Protein AF-A0A7S2GCN0-F1 (afdb_monomer_lite)

Foldseek 3Di:
DFPLVVLLVQCVVCVLPLVSLLVSLVVLLVVLLCPDDPPPGPDDDDVLSVLVSLLSSCVSCLLPLSSVLSSLSSLLSNLVDLVCLVVCLPDCNLVSLVSSCLSCVVDVSSVVSNVNSCVSSPDDPPPPPRPDDDDDDDDDDDDDDDDDDDDDDD

Secondary structure (DSSP, 8-state):
--HHHHHHHHHHH-TT-HHHHHHHHHHHHHHHT--S--TT-SS---HHHHHHHHHHHHHHTTTSHHHHHHHHHHHHHHTTSGGGHHHHHHSSHHHHHHHHHHHTTT-HHHHHHHHHHHHHH----TTTTSS-----------------------

Radius of gyration: 24.26 Å; chains: 1; bounding box: 49×82×53 Å

InterPro domains:
  IPR011989 Armadillo-like helical [G3DSA:1.25.10.10] (1-125)

Sequence (154 aa):
GGVIQVIVQAMDAHPTNKKVQYRALFALINLVNMGVRHKTTTAHVPAERIIERVLESTANFIKCRDVADRGCMVLYNLSLDSRNHDYLRLSKVPLLMGQAVALHSNNRVLESIWNSTTTRLGRTDVLAGAAGHSSGDGLGNVNGGMGLDTSGLI

Structure (mmCIF, N/CA/C/O backbone):
data_AF-A0A7S2GCN0-F1
#
_entry.id   AF-A0A7S2GCN0-F1
#
loop_
_atom_site.group_PDB
_atom_site.id
_atom_site.type_symbol
_atom_site.label_atom_id
_atom_site.label_alt_id
_atom_site.label_comp_id
_atom_site.label_asym_id
_atom_site.label_entity_id
_atom_site.label_seq_id
_atom_site.pdbx_PDB_ins_code
_atom_site.Cartn_x
_atom_site.Cartn_y
_atom_site.Cartn_z
_atom_site.occupancy
_atom_site.B_iso_or_equiv
_atom_site.auth_seq_id
_atom_site.auth_comp_id
_atom_site.auth_asym_id
_atom_site.auth_atom_id
_atom_site.pdbx_PDB_model_num
ATOM 1 N N . GLY A 1 1 ? -3.919 -20.547 -10.732 1.00 57.19 1 GLY A N 1
ATOM 2 C CA . GLY A 1 1 ? -3.643 -19.183 -10.246 1.00 57.19 1 GLY A CA 1
ATOM 3 C C . GLY A 1 1 ? -2.392 -19.196 -9.398 1.00 57.19 1 GLY A C 1
ATOM 4 O O . GLY A 1 1 ? -2.158 -20.182 -8.712 1.00 57.19 1 GLY A O 1
ATOM 5 N N . GLY A 1 2 ? -1.566 -18.153 -9.479 1.00 78.88 2 GLY A N 1
ATOM 6 C CA . GLY A 1 2 ? -0.366 -18.018 -8.645 1.00 78.88 2 GLY A CA 1
ATOM 7 C C . GLY A 1 2 ? -0.703 -17.631 -7.200 1.00 78.88 2 GLY A C 1
ATOM 8 O O . GLY A 1 2 ? -1.795 -17.138 -6.927 1.00 78.88 2 GLY A O 1
ATOM 9 N N . VAL A 1 3 ? 0.246 -17.806 -6.274 1.00 86.25 3 VAL A N 1
ATOM 10 C CA . VAL A 1 3 ? 0.057 -17.512 -4.835 1.00 86.25 3 VAL A CA 1
ATOM 11 C C . VAL A 1 3 ? -0.428 -16.075 -4.590 1.00 86.25 3 VAL A C 1
ATOM 13 O O . VAL A 1 3 ? -1.335 -15.863 -3.791 1.00 86.25 3 VAL A O 1
ATOM 16 N N . ILE A 1 4 ? 0.099 -15.090 -5.329 1.00 89.12 4 ILE A N 1
ATOM 17 C CA . ILE A 1 4 ? -0.335 -13.684 -5.229 1.00 89.12 4 ILE A CA 1
ATOM 18 C C . ILE A 1 4 ? -1.817 -13.525 -5.600 1.00 89.12 4 ILE A C 1
ATOM 20 O O . ILE A 1 4 ? -2.535 -12.783 -4.937 1.00 89.12 4 ILE A O 1
ATOM 24 N N . GLN A 1 5 ? -2.297 -14.250 -6.615 1.00 90.12 5 GLN A N 1
ATOM 25 C CA . GLN A 1 5 ? -3.702 -14.201 -7.024 1.00 90.12 5 GLN A CA 1
ATOM 26 C C . GLN A 1 5 ? -4.623 -14.718 -5.918 1.00 90.12 5 GLN A C 1
ATOM 28 O O . GLN A 1 5 ? -5.633 -14.082 -5.632 1.00 90.12 5 GLN A O 1
ATOM 33 N N . VAL A 1 6 ? -4.249 -15.820 -5.260 1.00 92.94 6 VAL A N 1
ATOM 34 C CA . VAL A 1 6 ? -5.008 -16.376 -4.128 1.00 92.94 6 VAL A CA 1
ATOM 35 C C . VAL A 1 6 ? -5.055 -15.385 -2.963 1.00 92.94 6 VAL A C 1
ATOM 37 O O . VAL A 1 6 ? -6.103 -15.199 -2.351 1.00 92.94 6 VAL A O 1
ATOM 40 N N . ILE A 1 7 ? -3.941 -14.705 -2.678 1.00 94.94 7 ILE A N 1
ATOM 41 C CA . ILE A 1 7 ? -3.882 -13.695 -1.615 1.00 94.94 7 ILE A CA 1
ATOM 42 C C . ILE A 1 7 ? -4.792 -12.505 -1.936 1.00 94.94 7 ILE A C 1
ATOM 44 O O . ILE A 1 7 ? -5.589 -12.106 -1.089 1.00 94.94 7 ILE A O 1
ATOM 48 N N . VAL A 1 8 ? -4.713 -11.967 -3.156 1.00 94.81 8 VAL A N 1
ATOM 49 C CA . VAL A 1 8 ? -5.559 -10.849 -3.605 1.00 94.81 8 VAL A CA 1
ATOM 50 C C . VAL A 1 8 ? -7.042 -11.225 -3.558 1.00 94.81 8 VAL A C 1
ATOM 52 O O . VAL A 1 8 ? -7.840 -10.464 -3.019 1.00 94.81 8 VAL A O 1
ATOM 55 N N . GLN A 1 9 ? -7.405 -12.427 -4.013 1.00 95.62 9 GLN A N 1
ATOM 56 C CA . GLN A 1 9 ? -8.779 -12.933 -3.927 1.00 95.62 9 GLN A CA 1
ATOM 57 C C . GLN A 1 9 ? -9.264 -13.074 -2.479 1.00 95.62 9 GLN A C 1
ATOM 59 O O . GLN A 1 9 ? -10.410 -12.747 -2.185 1.00 95.62 9 GLN A O 1
ATOM 64 N N . ALA A 1 10 ? -8.408 -13.519 -1.556 1.00 97.81 10 ALA A N 1
ATOM 65 C CA . ALA A 1 10 ? -8.760 -13.586 -0.139 1.00 97.81 10 ALA A CA 1
ATOM 66 C C . ALA A 1 10 ? -8.985 -12.190 0.466 1.00 97.81 10 ALA A C 1
ATOM 68 O O . ALA A 1 10 ? -9.883 -12.021 1.292 1.00 97.81 10 ALA A O 1
ATOM 69 N N . MET A 1 11 ? -8.201 -11.187 0.049 1.00 98.25 11 MET A N 1
ATOM 70 C CA . MET A 1 11 ? -8.422 -9.796 0.456 1.00 98.25 11 MET A CA 1
ATOM 71 C C . MET A 1 11 ? -9.767 -9.268 -0.059 1.00 98.25 11 MET A C 1
ATOM 73 O O . MET A 1 11 ? -10.473 -8.616 0.707 1.00 98.25 11 MET A O 1
ATOM 77 N N . ASP A 1 12 ? -10.136 -9.588 -1.303 1.00 97.88 12 ASP A N 1
ATOM 78 C CA . ASP A 1 12 ? -11.417 -9.192 -1.911 1.00 97.88 12 ASP A CA 1
ATOM 79 C C . ASP A 1 12 ? -12.624 -9.880 -1.274 1.00 97.88 12 ASP A C 1
ATOM 81 O O . ASP A 1 12 ? -13.655 -9.251 -1.060 1.00 97.88 12 ASP A O 1
ATOM 85 N N . ALA A 1 13 ? -12.504 -11.167 -0.950 1.00 98.44 13 ALA A N 1
ATOM 86 C CA . ALA A 1 13 ? -13.578 -11.923 -0.315 1.00 98.44 13 ALA A CA 1
ATOM 87 C C . ALA A 1 13 ? -13.833 -11.474 1.135 1.00 98.44 13 ALA A C 1
ATOM 89 O O . ALA A 1 13 ? -14.911 -11.707 1.686 1.00 98.44 13 ALA A O 1
ATOM 90 N N . HIS A 1 14 ? -12.842 -10.845 1.776 1.00 98.12 14 HIS A N 1
ATOM 91 C CA . HIS A 1 14 ? -12.887 -10.512 3.198 1.00 98.12 14 HIS A CA 1
ATOM 92 C C . HIS A 1 14 ? -12.340 -9.104 3.517 1.00 98.12 14 HIS A C 1
ATOM 94 O O . HIS A 1 14 ? -11.453 -8.972 4.373 1.00 98.12 14 HIS A O 1
ATOM 100 N N . PRO A 1 15 ? -12.873 -8.029 2.904 1.00 97.62 15 PRO A N 1
ATOM 101 C CA . PRO A 1 15 ? -12.301 -6.677 2.977 1.00 97.62 15 PRO A CA 1
ATOM 102 C C . PRO A 1 15 ? -12.321 -6.084 4.393 1.00 97.62 15 PRO A C 1
ATOM 104 O O . PRO A 1 15 ? -11.449 -5.298 4.761 1.00 97.62 15 PRO A O 1
ATOM 107 N N . THR A 1 16 ? -13.280 -6.503 5.221 1.00 97.38 16 THR A N 1
ATOM 108 C CA . THR A 1 16 ? -13.470 -6.040 6.606 1.00 97.38 16 THR A CA 1
ATOM 109 C C . THR A 1 16 ? -12.962 -7.036 7.654 1.00 97.38 16 THR A C 1
ATOM 111 O O . THR A 1 16 ? -13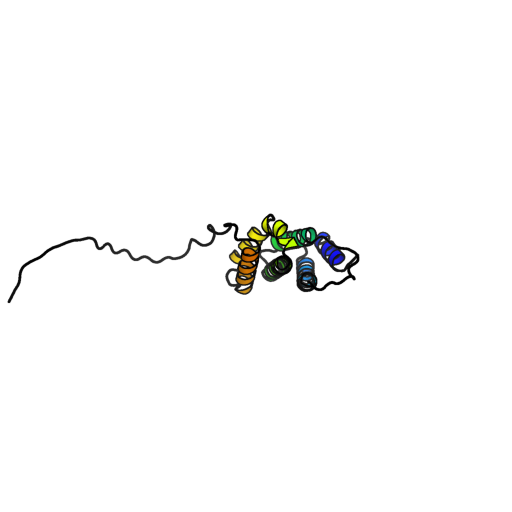.055 -6.783 8.857 1.00 97.38 16 THR A O 1
ATOM 114 N N . ASN A 1 17 ? -12.376 -8.167 7.244 1.00 98.44 17 ASN A N 1
ATOM 115 C CA . ASN A 1 17 ? -11.787 -9.118 8.183 1.00 98.44 17 ASN A CA 1
ATOM 116 C C . ASN A 1 17 ? -10.321 -8.766 8.450 1.00 98.44 17 ASN A C 1
ATOM 118 O O . ASN A 1 17 ? -9.418 -9.172 7.713 1.00 98.44 17 ASN A O 1
ATOM 122 N N . LYS A 1 18 ? -10.072 -8.078 9.569 1.00 98.12 18 LYS A N 1
ATOM 123 C CA . LYS A 1 18 ? -8.725 -7.661 9.992 1.00 98.12 18 LYS A CA 1
ATOM 124 C C . LYS A 1 18 ? -7.698 -8.798 9.954 1.00 98.12 18 LYS A C 1
ATOM 126 O O . LYS A 1 18 ? -6.554 -8.577 9.575 1.00 98.12 18 LYS A O 1
ATOM 131 N N . LYS A 1 19 ? -8.078 -10.017 10.356 1.00 98.31 19 LYS A N 1
ATOM 132 C CA . LYS A 1 19 ? -7.158 -11.165 10.437 1.00 98.31 19 LYS A CA 1
ATOM 133 C C . LYS A 1 19 ? -6.744 -11.654 9.049 1.00 98.31 19 LYS A C 1
ATOM 135 O O . LYS A 1 19 ? -5.585 -12.020 8.866 1.00 98.31 19 LYS A O 1
ATOM 140 N N . VAL A 1 20 ? -7.675 -11.656 8.092 1.00 98.50 20 VAL A N 1
ATOM 141 C CA . VAL A 1 20 ? -7.380 -11.989 6.691 1.00 98.50 20 VAL A CA 1
ATOM 142 C C . VAL A 1 20 ? -6.486 -10.917 6.084 1.00 98.50 20 VAL A C 1
ATOM 144 O O . VAL A 1 20 ? -5.416 -11.253 5.588 1.00 98.50 20 VAL A O 1
ATOM 147 N N . GLN A 1 21 ? -6.858 -9.644 6.226 1.00 98.62 21 GLN A N 1
ATOM 148 C CA . GLN A 1 21 ? -6.072 -8.521 5.712 1.00 98.62 21 GLN A CA 1
ATOM 149 C C . GLN A 1 21 ? -4.647 -8.500 6.280 1.00 98.62 21 GLN A C 1
ATOM 151 O O . GLN A 1 21 ? -3.675 -8.453 5.532 1.00 98.62 21 GLN A O 1
ATOM 156 N N . TYR A 1 22 ? -4.496 -8.650 7.598 1.00 98.44 22 TYR A N 1
ATOM 157 C CA . TYR A 1 22 ? -3.191 -8.733 8.258 1.00 98.44 22 TYR A CA 1
ATOM 158 C C . TYR A 1 22 ? -2.311 -9.852 7.677 1.00 98.44 22 TYR A C 1
ATOM 160 O O . TYR A 1 22 ? -1.136 -9.631 7.379 1.00 98.44 22 TYR A O 1
ATOM 168 N N . ARG A 1 23 ? -2.868 -11.059 7.509 1.00 98.25 23 ARG A N 1
ATOM 169 C CA . ARG A 1 23 ? -2.127 -12.219 6.988 1.00 98.25 23 ARG A CA 1
ATOM 170 C C . ARG A 1 23 ? -1.780 -12.060 5.516 1.00 98.25 23 ARG A C 1
ATOM 172 O O . ARG A 1 23 ? -0.675 -12.417 5.122 1.00 98.25 23 ARG A O 1
ATOM 179 N N . ALA A 1 24 ? -2.701 -11.512 4.732 1.00 98.00 24 ALA A N 1
ATOM 180 C CA . ALA A 1 24 ? -2.487 -11.224 3.326 1.00 98.00 24 ALA A CA 1
ATOM 181 C C . ALA A 1 24 ? -1.347 -10.217 3.140 1.00 98.00 24 ALA A C 1
ATOM 183 O O . ALA A 1 24 ? -0.394 -10.508 2.424 1.00 98.00 24 ALA A O 1
ATOM 184 N N . LEU A 1 25 ? -1.378 -9.091 3.859 1.00 98.06 25 LEU A N 1
ATOM 185 C CA . LEU A 1 25 ? -0.305 -8.095 3.821 1.00 98.06 25 LEU A CA 1
ATOM 186 C C . LEU A 1 25 ? 1.033 -8.684 4.278 1.00 98.06 25 LEU A C 1
ATOM 188 O O . LEU A 1 25 ? 2.049 -8.463 3.628 1.00 98.06 25 LEU A O 1
ATOM 192 N N . PHE A 1 26 ? 1.043 -9.485 5.349 1.00 95.81 26 PHE A N 1
ATOM 193 C CA . PHE A 1 26 ? 2.256 -10.169 5.803 1.00 95.81 26 PHE A CA 1
ATOM 194 C C . PHE A 1 26 ? 2.837 -11.110 4.736 1.00 95.81 26 PHE A C 1
ATOM 196 O O . PHE A 1 26 ? 4.046 -11.125 4.516 1.00 95.81 26 PHE A O 1
ATOM 203 N N . ALA A 1 27 ? 1.988 -11.870 4.042 1.00 94.25 27 ALA A N 1
ATOM 204 C CA . ALA A 1 27 ? 2.424 -12.709 2.933 1.00 94.25 27 ALA A CA 1
ATOM 205 C C . ALA A 1 27 ? 2.965 -11.862 1.769 1.00 94.25 27 ALA A C 1
ATOM 207 O O . ALA A 1 27 ? 4.032 -12.166 1.238 1.00 94.25 27 ALA A O 1
ATOM 208 N N . LEU A 1 28 ? 2.280 -10.768 1.414 1.00 94.25 28 LEU A N 1
ATOM 209 C CA . LEU A 1 28 ? 2.699 -9.877 0.333 1.00 94.25 28 LEU A CA 1
ATOM 210 C C . LEU A 1 28 ? 4.065 -9.242 0.591 1.00 94.25 28 LEU A C 1
ATOM 212 O O . LEU A 1 28 ? 4.847 -9.196 -0.349 1.00 94.25 28 LEU A O 1
ATOM 216 N N . ILE A 1 29 ? 4.406 -8.841 1.824 1.00 93.00 29 ILE A N 1
ATOM 217 C CA . ILE A 1 29 ? 5.741 -8.290 2.156 1.00 93.00 29 ILE A CA 1
ATOM 218 C C . ILE A 1 29 ? 6.861 -9.194 1.624 1.00 93.00 29 ILE A C 1
ATOM 220 O O . ILE A 1 29 ? 7.817 -8.702 1.026 1.00 93.00 29 ILE A O 1
ATOM 224 N N . ASN A 1 30 ? 6.709 -10.509 1.791 1.00 88.19 30 ASN A N 1
ATOM 225 C CA . ASN A 1 30 ? 7.700 -11.497 1.368 1.00 88.19 30 ASN A CA 1
ATOM 226 C C . ASN A 1 30 ? 7.661 -11.792 -0.139 1.00 88.19 30 ASN A C 1
ATOM 228 O O . ASN A 1 30 ? 8.655 -12.242 -0.701 1.00 88.19 30 ASN A O 1
ATOM 232 N N . LEU A 1 31 ? 6.525 -11.557 -0.799 1.00 87.31 31 LEU A N 1
ATOM 233 C CA . LEU A 1 31 ? 6.311 -11.921 -2.202 1.00 87.31 31 LEU A CA 1
ATOM 234 C C . LEU A 1 31 ? 6.580 -10.764 -3.168 1.00 87.31 31 LEU A C 1
ATOM 236 O O . LEU A 1 31 ? 7.086 -10.998 -4.262 1.00 87.31 31 LEU A O 1
ATOM 240 N N . VAL A 1 32 ? 6.277 -9.521 -2.779 1.00 82.81 32 VAL A N 1
ATOM 241 C CA . VAL A 1 32 ? 6.442 -8.341 -3.648 1.00 82.81 32 VAL A CA 1
ATOM 242 C C . VAL A 1 32 ? 7.883 -7.821 -3.699 1.00 82.81 32 VAL A C 1
ATOM 244 O O . VAL A 1 32 ? 8.214 -7.039 -4.580 1.00 82.81 32 VAL A O 1
ATOM 247 N N . ASN A 1 33 ? 8.753 -8.284 -2.794 1.00 66.06 33 ASN A N 1
ATOM 248 C CA . ASN A 1 33 ? 10.183 -7.951 -2.765 1.00 66.06 33 ASN A CA 1
ATOM 249 C C . ASN A 1 33 ? 11.043 -8.891 -3.637 1.00 66.06 33 ASN A C 1
ATOM 251 O O . ASN A 1 33 ? 12.261 -8.746 -3.725 1.00 66.06 33 ASN A O 1
ATOM 255 N N . MET A 1 34 ? 10.433 -9.884 -4.290 1.00 54.47 34 MET A N 1
ATOM 256 C CA . MET A 1 34 ? 11.159 -10.834 -5.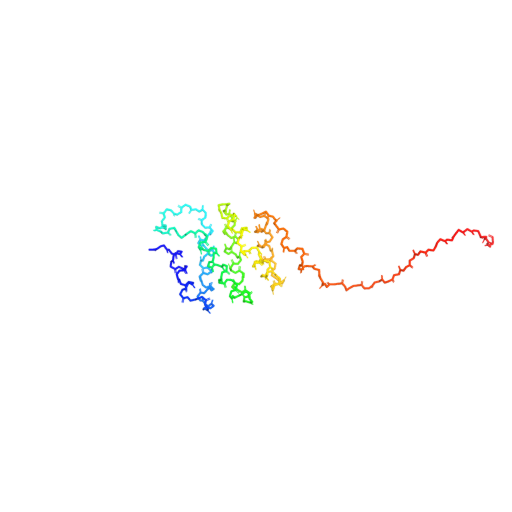130 1.00 54.47 34 MET A CA 1
ATOM 257 C C . MET A 1 34 ? 11.437 -10.227 -6.512 1.00 54.47 34 MET A C 1
ATOM 259 O O . MET A 1 34 ? 10.932 -10.690 -7.532 1.00 54.47 34 MET A O 1
ATOM 263 N N . GLY A 1 35 ? 12.334 -9.237 -6.557 1.00 47.16 35 GLY A N 1
ATOM 264 C CA . GLY A 1 35 ? 13.039 -8.781 -7.765 1.00 47.16 35 GLY A CA 1
ATOM 265 C C . GLY A 1 35 ? 13.920 -9.860 -8.424 1.00 47.16 35 GLY A C 1
ATOM 266 O O . GLY A 1 35 ? 14.744 -9.564 -9.286 1.00 47.16 35 GLY A O 1
ATOM 267 N N . VAL A 1 36 ? 13.748 -11.131 -8.056 1.00 38.91 36 VAL A N 1
ATOM 268 C CA . VAL A 1 36 ? 14.427 -12.288 -8.629 1.00 38.91 36 VAL A CA 1
ATOM 269 C C . VAL A 1 36 ? 13.410 -13.071 -9.447 1.00 38.91 36 VAL A C 1
ATOM 271 O O . VAL A 1 36 ? 12.680 -13.891 -8.910 1.00 38.91 36 VAL A O 1
ATOM 274 N N . ARG A 1 37 ? 13.352 -12.770 -10.749 1.00 44.78 37 ARG A N 1
ATOM 275 C CA . ARG A 1 37 ? 13.125 -13.683 -11.892 1.00 44.78 37 ARG A CA 1
ATOM 276 C C . ARG A 1 37 ? 12.451 -15.046 -11.618 1.00 44.78 37 ARG A C 1
ATOM 278 O O . ARG A 1 37 ? 12.887 -16.057 -12.169 1.00 44.78 37 ARG A O 1
ATOM 285 N N . HIS A 1 38 ? 11.367 -15.118 -10.855 1.00 43.00 38 HIS A N 1
ATOM 286 C CA . HIS A 1 38 ? 10.609 -16.354 -10.744 1.00 43.00 38 HIS A CA 1
ATOM 287 C C . HIS A 1 38 ? 9.712 -16.470 -11.971 1.00 43.00 38 HIS A C 1
ATOM 289 O O . HIS A 1 38 ? 8.581 -15.994 -12.006 1.00 43.00 38 HIS A O 1
ATOM 295 N N . LYS A 1 39 ? 10.232 -17.175 -12.979 1.00 45.38 39 LYS A N 1
ATOM 296 C CA . LYS A 1 39 ? 9.498 -17.707 -14.138 1.00 45.38 39 LYS A CA 1
ATOM 297 C C . LYS A 1 39 ? 8.352 -18.674 -13.751 1.00 45.38 39 LYS A C 1
ATOM 299 O O . LYS A 1 39 ? 7.828 -19.363 -14.614 1.00 45.38 39 LYS A O 1
ATOM 304 N N . THR A 1 40 ? 7.973 -18.769 -12.473 1.00 39.97 40 THR A N 1
ATOM 305 C CA . THR A 1 40 ? 7.105 -19.823 -11.922 1.00 39.97 40 THR A CA 1
ATOM 306 C C . THR A 1 40 ? 5.763 -19.352 -11.361 1.00 39.97 40 THR A C 1
ATOM 308 O O . THR A 1 40 ? 4.990 -20.189 -10.909 1.00 39.97 40 THR A O 1
ATOM 311 N N . THR A 1 41 ? 5.403 -18.068 -11.419 1.00 47.09 41 THR A N 1
ATOM 312 C CA . THR A 1 41 ? 4.021 -17.645 -11.111 1.00 47.09 41 THR A CA 1
ATOM 313 C C . THR A 1 41 ? 3.246 -17.382 -12.394 1.00 47.09 41 THR A C 1
ATOM 315 O O . THR A 1 41 ? 3.150 -16.254 -12.862 1.00 47.09 41 THR A O 1
ATOM 318 N N . THR A 1 42 ? 2.659 -18.442 -12.951 1.00 42.19 42 THR A N 1
ATOM 319 C CA . THR A 1 42 ? 1.818 -18.483 -14.167 1.00 42.19 42 THR A CA 1
ATOM 320 C C . THR A 1 42 ? 0.456 -17.771 -14.040 1.00 42.19 42 THR A C 1
ATOM 322 O O . THR A 1 42 ? -0.513 -18.118 -14.706 1.00 42.19 42 THR A O 1
ATOM 325 N N . ALA A 1 43 ? 0.372 -16.733 -13.208 1.00 51.94 43 ALA A N 1
ATOM 326 C CA . ALA A 1 43 ? -0.664 -15.708 -13.272 1.00 51.94 43 ALA A CA 1
ATOM 327 C C . ALA A 1 43 ? -0.043 -14.399 -12.766 1.00 51.94 43 ALA A C 1
ATOM 329 O O . ALA A 1 43 ? 0.113 -14.209 -11.557 1.00 51.94 43 ALA A O 1
ATOM 330 N N . HIS A 1 44 ? 0.368 -13.526 -13.687 1.00 72.62 44 HIS A N 1
ATOM 331 C CA . HIS A 1 44 ? 0.853 -12.194 -13.341 1.00 72.62 44 HIS A CA 1
ATOM 332 C C . HIS A 1 44 ? -0.340 -11.357 -12.877 1.00 72.62 44 HIS A C 1
ATOM 334 O O . HIS A 1 44 ? -1.105 -10.851 -13.691 1.00 72.62 44 HIS A O 1
ATOM 340 N N . VAL A 1 45 ? -0.526 -11.240 -11.563 1.00 83.56 45 VAL A N 1
ATOM 341 C CA . VAL A 1 45 ? -1.368 -10.173 -11.017 1.00 83.56 45 VAL A CA 1
ATOM 342 C C . VAL A 1 45 ? -0.626 -8.857 -11.281 1.00 83.56 45 VAL A C 1
ATOM 344 O O . VAL A 1 45 ? 0.529 -8.757 -10.859 1.00 83.56 45 VAL A O 1
ATOM 347 N N . PRO A 1 46 ? -1.231 -7.879 -11.982 1.00 88.38 46 PRO A N 1
ATOM 348 C CA . PRO A 1 46 ? -0.599 -6.584 -12.219 1.00 88.38 46 PRO A CA 1
ATOM 349 C C . PRO A 1 46 ? -0.222 -5.909 -10.900 1.00 88.38 46 PRO A C 1
ATOM 351 O O . PRO A 1 46 ? -0.941 -6.049 -9.904 1.00 88.38 46 PRO A O 1
ATOM 354 N N . ALA A 1 47 ? 0.892 -5.179 -10.876 1.00 89.25 47 ALA A N 1
ATOM 355 C CA . ALA A 1 47 ? 1.348 -4.504 -9.664 1.00 89.25 47 ALA A CA 1
ATOM 356 C C . ALA A 1 47 ? 0.296 -3.505 -9.163 1.00 89.25 47 ALA A C 1
ATOM 358 O O . ALA A 1 47 ? 0.031 -3.441 -7.967 1.00 89.25 47 ALA A O 1
ATOM 359 N N . GLU A 1 48 ? -0.384 -2.825 -10.081 1.00 92.75 48 GLU A N 1
ATOM 360 C CA . GLU A 1 48 ? -1.494 -1.903 -9.847 1.00 92.75 48 GLU A CA 1
ATOM 361 C C . GLU A 1 48 ? -2.602 -2.567 -9.029 1.00 92.75 48 GLU A C 1
ATOM 363 O O . GLU A 1 48 ? -3.044 -2.026 -8.018 1.00 92.75 48 GLU A O 1
ATOM 368 N N . ARG A 1 49 ? -2.978 -3.804 -9.382 1.00 94.25 49 ARG A N 1
ATOM 369 C CA . ARG A 1 49 ? -4.000 -4.560 -8.651 1.00 94.25 49 ARG A CA 1
ATOM 370 C C . ARG A 1 49 ? -3.567 -4.844 -7.213 1.00 94.25 49 ARG A C 1
ATOM 372 O O . ARG A 1 49 ? -4.382 -4.766 -6.296 1.00 94.25 49 ARG A O 1
ATOM 379 N N . ILE A 1 50 ? -2.292 -5.175 -7.007 1.00 95.06 50 ILE A N 1
ATOM 380 C CA . ILE A 1 50 ? -1.731 -5.395 -5.668 1.00 95.06 50 ILE A CA 1
ATOM 381 C C . ILE A 1 50 ? -1.740 -4.076 -4.883 1.00 95.06 50 ILE A C 1
ATOM 383 O O . ILE A 1 50 ? -2.199 -4.056 -3.741 1.00 95.06 50 ILE A O 1
ATOM 387 N N . ILE A 1 51 ? -1.302 -2.976 -5.506 1.00 96.25 51 ILE A N 1
ATOM 388 C CA . ILE A 1 51 ? -1.276 -1.631 -4.913 1.00 96.25 51 ILE A CA 1
ATOM 389 C C . ILE A 1 51 ? -2.678 -1.224 -4.455 1.00 96.25 51 ILE A C 1
ATOM 391 O O . ILE A 1 51 ? -2.843 -0.827 -3.305 1.00 96.25 51 ILE A O 1
ATOM 395 N N . GLU A 1 52 ? -3.700 -1.382 -5.298 1.00 97.62 52 GLU A N 1
ATOM 396 C CA . GLU A 1 52 ? -5.092 -1.055 -4.963 1.00 97.62 52 GLU A CA 1
ATOM 397 C C . GLU A 1 52 ? -5.612 -1.842 -3.758 1.00 97.62 52 GLU A C 1
ATOM 399 O O . GLU A 1 52 ? -6.301 -1.283 -2.904 1.00 97.62 52 GLU A O 1
ATOM 404 N N . ARG A 1 53 ? -5.302 -3.142 -3.672 1.00 97.75 53 ARG A N 1
ATOM 405 C CA . ARG A 1 53 ? -5.728 -3.977 -2.536 1.00 97.75 53 ARG A CA 1
ATOM 406 C C . ARG A 1 53 ? -5.038 -3.595 -1.247 1.00 97.75 53 ARG A C 1
ATOM 408 O O . ARG A 1 53 ? -5.676 -3.533 -0.198 1.00 97.75 53 ARG A O 1
ATOM 415 N N . VAL A 1 54 ? -3.739 -3.335 -1.320 1.00 98.31 54 VAL A N 1
ATOM 416 C CA . VAL A 1 54 ? -2.958 -2.895 -0.167 1.00 98.31 54 VAL A CA 1
ATOM 417 C C . VAL A 1 54 ? -3.458 -1.535 0.305 1.00 98.31 54 VAL A C 1
ATOM 419 O O . VAL A 1 54 ? -3.679 -1.360 1.501 1.00 98.31 54 VAL A O 1
ATOM 422 N N . LEU A 1 55 ? -3.703 -0.604 -0.618 1.00 98.25 55 LEU A N 1
ATOM 423 C CA . LEU A 1 55 ? -4.257 0.714 -0.327 1.00 98.25 55 LEU A CA 1
ATOM 424 C C . LEU A 1 55 ? -5.615 0.603 0.384 1.00 98.25 55 LEU A C 1
ATOM 426 O O . LEU A 1 55 ? -5.782 1.187 1.452 1.00 98.25 55 LEU A O 1
ATOM 430 N N . GLU A 1 56 ? -6.556 -0.179 -0.155 1.00 98.44 56 GLU A N 1
ATOM 431 C CA . GLU A 1 56 ? -7.883 -0.356 0.450 1.00 98.44 56 GLU A CA 1
ATOM 432 C C . GLU A 1 56 ? -7.805 -1.015 1.834 1.00 98.44 56 GLU A C 1
ATOM 434 O O . GLU A 1 56 ? -8.352 -0.494 2.807 1.00 98.44 56 GLU A O 1
ATOM 439 N N . SER A 1 57 ? -7.067 -2.122 1.954 1.00 98.62 57 SER A N 1
ATOM 440 C CA . SER A 1 57 ? -6.862 -2.803 3.234 1.00 98.62 57 SER A CA 1
ATOM 441 C C . SER A 1 57 ? -6.265 -1.867 4.281 1.00 98.62 57 SER A C 1
ATOM 443 O O . SER A 1 57 ? -6.677 -1.875 5.441 1.00 98.62 57 SER A O 1
ATOM 445 N N . THR A 1 58 ? -5.260 -1.085 3.892 1.00 98.50 58 THR A N 1
ATOM 446 C CA . THR A 1 58 ? -4.570 -0.192 4.822 1.00 98.50 58 THR A CA 1
ATOM 447 C C . THR A 1 58 ? -5.475 0.959 5.233 1.00 98.50 58 THR A C 1
ATOM 449 O O . THR A 1 58 ? -5.494 1.299 6.408 1.00 98.50 58 THR A O 1
ATOM 452 N N . ALA A 1 59 ? -6.282 1.502 4.317 1.00 98.38 59 ALA A N 1
ATOM 453 C CA . ALA A 1 59 ? -7.254 2.547 4.624 1.00 98.38 59 ALA A CA 1
ATOM 454 C C . ALA A 1 59 ? -8.321 2.055 5.618 1.00 98.38 59 ALA A C 1
ATOM 456 O O . ALA A 1 59 ? -8.565 2.711 6.632 1.00 98.38 59 ALA A O 1
ATOM 457 N N . ASN A 1 60 ? -8.887 0.863 5.389 1.00 98.31 60 ASN A N 1
ATOM 458 C CA . ASN A 1 60 ? -9.911 0.265 6.258 1.00 98.31 60 ASN A CA 1
ATOM 459 C C . ASN A 1 60 ? -9.420 0.042 7.695 1.00 98.31 60 ASN A C 1
ATOM 461 O O . ASN A 1 60 ? -10.199 0.092 8.647 1.00 98.31 60 ASN A O 1
ATOM 465 N N . PHE A 1 61 ? -8.118 -0.193 7.861 1.00 98.25 61 PHE A N 1
ATOM 466 C CA . PHE A 1 61 ? -7.498 -0.509 9.143 1.00 98.25 61 PHE A CA 1
ATOM 467 C C . PHE A 1 61 ? -6.393 0.476 9.525 1.00 98.25 61 PHE A C 1
ATOM 469 O O . PHE A 1 61 ? -5.505 0.118 10.295 1.00 98.25 61 PHE A O 1
ATOM 476 N N . ILE A 1 62 ? -6.450 1.725 9.054 1.00 97.88 62 ILE A N 1
ATOM 477 C CA . ILE A 1 62 ? -5.343 2.680 9.224 1.00 97.88 62 ILE A CA 1
ATOM 478 C C . ILE A 1 62 ? -5.047 2.993 10.698 1.00 97.88 62 ILE A C 1
ATOM 480 O O . ILE A 1 62 ? -3.906 3.245 11.068 1.00 97.88 62 ILE A O 1
ATOM 484 N N . LYS A 1 63 ? -6.055 2.892 11.576 1.00 97.38 63 LYS A N 1
ATOM 485 C CA . LYS A 1 63 ? -5.908 3.037 13.037 1.00 97.38 63 LYS A CA 1
ATOM 486 C C . LYS A 1 63 ? -5.296 1.804 13.719 1.00 97.38 63 LYS A C 1
ATOM 488 O O . LYS A 1 63 ? -4.872 1.881 14.866 1.00 97.38 63 LYS A O 1
ATOM 493 N N . CYS A 1 64 ? -5.248 0.657 13.043 1.00 97.25 64 CYS A N 1
ATOM 494 C CA . CYS A 1 64 ? -4.606 -0.557 13.540 1.00 97.25 64 CYS A CA 1
ATOM 495 C C . CYS A 1 64 ? -3.134 -0.556 13.120 1.00 97.25 64 CYS A C 1
ATOM 497 O O . CYS A 1 64 ? -2.819 -0.961 12.001 1.00 97.25 64 CYS A O 1
ATOM 499 N N . ARG A 1 65 ? -2.239 -0.154 14.031 1.00 94.88 65 ARG A N 1
ATOM 500 C CA . ARG A 1 65 ? -0.792 -0.030 13.778 1.00 94.88 65 ARG A CA 1
ATOM 501 C C . ARG A 1 65 ? -0.203 -1.215 13.010 1.00 94.88 65 ARG A C 1
ATOM 503 O O . ARG A 1 65 ? 0.432 -1.031 11.984 1.00 94.88 65 ARG A O 1
ATOM 510 N N . ASP A 1 66 ? -0.489 -2.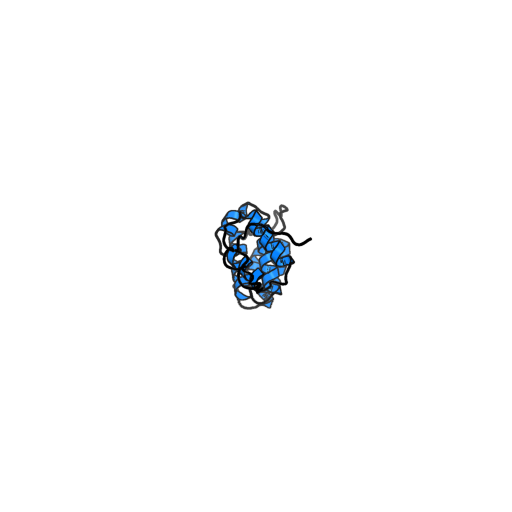437 13.449 1.00 95.06 66 ASP A N 1
ATOM 511 C CA . ASP A 1 66 ? 0.035 -3.654 12.823 1.00 95.06 66 ASP A CA 1
ATOM 512 C C . ASP A 1 66 ? -0.328 -3.824 11.341 1.00 95.06 66 ASP A C 1
ATOM 514 O O . ASP A 1 66 ? 0.443 -4.419 10.581 1.00 95.06 66 ASP A O 1
ATOM 518 N N . VAL A 1 67 ? -1.516 -3.359 10.946 1.00 97.25 67 VAL A N 1
ATOM 519 C CA . VAL A 1 67 ? -2.000 -3.411 9.562 1.00 97.25 67 VAL A CA 1
ATOM 520 C C . VAL A 1 67 ? -1.446 -2.227 8.774 1.00 97.25 67 VAL A C 1
ATOM 522 O O . VAL A 1 67 ? -0.979 -2.428 7.656 1.00 97.25 67 VAL A O 1
ATOM 525 N N . ALA A 1 68 ? -1.419 -1.033 9.378 1.00 97.25 68 ALA A N 1
ATOM 526 C CA . ALA A 1 68 ? -0.819 0.168 8.800 1.00 97.25 68 ALA A CA 1
ATOM 527 C C . ALA A 1 68 ? 0.661 -0.038 8.441 1.00 97.25 68 ALA A C 1
ATOM 529 O O . ALA A 1 68 ? 1.053 0.192 7.296 1.00 97.25 68 ALA A O 1
ATOM 530 N N . ASP A 1 69 ? 1.451 -0.565 9.380 1.00 95.81 69 ASP A N 1
ATOM 531 C CA . ASP A 1 69 ? 2.878 -0.845 9.204 1.00 95.81 69 ASP A CA 1
ATOM 532 C C . ASP A 1 69 ? 3.116 -1.827 8.052 1.00 95.81 69 ASP A C 1
ATOM 534 O O . ASP A 1 69 ? 3.965 -1.600 7.189 1.00 95.81 69 ASP A O 1
ATOM 538 N N . ARG A 1 70 ? 2.333 -2.912 7.997 1.00 97.06 70 ARG A N 1
ATOM 539 C CA . ARG A 1 70 ? 2.470 -3.935 6.950 1.00 97.06 70 ARG A CA 1
ATOM 540 C C . ARG A 1 70 ? 2.038 -3.420 5.588 1.00 97.06 70 ARG A C 1
ATOM 542 O O . ARG A 1 70 ? 2.724 -3.675 4.605 1.00 97.06 70 ARG A O 1
ATOM 549 N N . GLY A 1 71 ? 0.932 -2.687 5.534 1.00 98.06 71 GLY A N 1
ATOM 550 C CA . GLY A 1 71 ? 0.454 -2.050 4.315 1.00 98.06 71 GLY A CA 1
ATOM 551 C C . GLY A 1 71 ? 1.494 -1.108 3.722 1.00 98.06 71 GLY A C 1
ATOM 552 O O . GLY A 1 71 ? 1.881 -1.252 2.562 1.00 98.06 71 GLY A O 1
ATOM 553 N N . CYS A 1 72 ? 2.034 -0.216 4.553 1.00 98.00 72 CYS A N 1
ATOM 554 C CA . CYS A 1 72 ? 3.089 0.709 4.149 1.00 98.00 72 CYS A CA 1
ATOM 555 C C . CYS A 1 72 ? 4.378 -0.017 3.742 1.00 98.00 72 CYS A C 1
ATOM 557 O O . CYS A 1 72 ? 5.022 0.396 2.781 1.00 98.00 72 CYS A O 1
ATOM 559 N N . MET A 1 73 ? 4.731 -1.126 4.400 1.00 97.06 73 MET A N 1
ATOM 560 C CA . MET A 1 73 ? 5.881 -1.949 4.010 1.00 97.06 73 MET A CA 1
ATOM 561 C C . MET A 1 73 ? 5.700 -2.607 2.631 1.00 97.06 73 MET A C 1
ATOM 563 O O . MET A 1 73 ? 6.642 -2.647 1.843 1.00 97.06 73 MET A O 1
ATOM 567 N N . VAL A 1 74 ? 4.501 -3.097 2.295 1.00 96.81 74 VAL A N 1
ATOM 568 C CA . VAL A 1 74 ? 4.231 -3.639 0.950 1.00 96.81 74 VAL A CA 1
ATOM 569 C C . VAL A 1 74 ? 4.378 -2.546 -0.113 1.00 96.81 74 VAL A C 1
ATOM 571 O O . VAL A 1 74 ? 5.025 -2.775 -1.133 1.00 96.81 74 VAL A O 1
ATOM 574 N N . LEU A 1 75 ? 3.832 -1.350 0.134 1.00 96.94 75 LEU A N 1
ATOM 575 C CA . LEU A 1 75 ? 3.947 -0.203 -0.779 1.00 96.94 75 LEU A CA 1
ATOM 576 C C . LEU A 1 75 ? 5.403 0.255 -0.944 1.00 96.94 75 LEU A C 1
ATOM 578 O O . LEU A 1 75 ? 5.841 0.526 -2.062 1.00 96.94 75 LEU A O 1
ATOM 582 N N . TYR A 1 76 ? 6.176 0.258 0.143 1.00 95.94 76 TYR A N 1
ATOM 583 C CA . TYR A 1 76 ? 7.617 0.493 0.106 1.00 95.94 76 TYR A CA 1
ATOM 584 C C . TYR A 1 76 ? 8.344 -0.530 -0.770 1.00 95.94 76 TYR A C 1
ATOM 586 O O . TYR A 1 76 ? 9.100 -0.131 -1.655 1.00 95.94 76 TYR A O 1
ATOM 594 N N . ASN A 1 77 ? 8.081 -1.827 -0.588 1.00 93.81 77 ASN A N 1
ATOM 595 C CA . ASN A 1 77 ? 8.694 -2.881 -1.401 1.00 93.81 77 ASN A CA 1
ATOM 596 C C . ASN A 1 77 ? 8.345 -2.721 -2.887 1.00 93.81 77 ASN A C 1
ATOM 598 O O . ASN A 1 77 ? 9.214 -2.843 -3.746 1.00 93.81 77 ASN A O 1
ATOM 602 N N . LEU A 1 78 ? 7.095 -2.376 -3.202 1.00 93.00 78 LEU A N 1
ATOM 603 C CA . LEU A 1 78 ? 6.670 -2.110 -4.578 1.00 93.00 78 LEU A CA 1
ATOM 604 C C . LEU A 1 78 ? 7.347 -0.865 -5.170 1.00 93.00 78 LEU A C 1
ATOM 606 O O . LEU A 1 78 ? 7.592 -0.835 -6.373 1.00 93.00 78 LEU A O 1
ATOM 610 N N . SER A 1 79 ? 7.708 0.125 -4.345 1.00 93.44 79 SER A N 1
ATOM 611 C CA . SER A 1 79 ? 8.464 1.312 -4.775 1.00 93.44 79 SER A CA 1
ATOM 612 C C . SER A 1 79 ? 9.940 1.031 -5.089 1.00 93.44 79 SER A C 1
ATOM 614 O O . SER A 1 79 ? 10.625 1.894 -5.642 1.00 93.44 79 SER A O 1
ATOM 616 N N . LEU A 1 80 ? 10.457 -0.158 -4.754 1.00 90.38 80 LEU A N 1
ATOM 617 C CA . LEU A 1 80 ? 11.814 -0.564 -5.137 1.00 90.38 80 LEU A CA 1
ATOM 618 C C . LEU A 1 80 ? 11.947 -0.757 -6.656 1.00 90.38 80 LEU A C 1
ATOM 620 O O . LEU A 1 80 ? 13.048 -0.632 -7.187 1.00 90.38 80 LEU A O 1
ATOM 624 N N . ASP A 1 81 ? 10.837 -1.024 -7.346 1.00 88.12 81 ASP A N 1
ATOM 625 C CA . ASP A 1 81 ? 10.767 -1.186 -8.795 1.00 88.12 81 ASP A CA 1
ATOM 626 C C . ASP A 1 81 ? 10.257 0.097 -9.463 1.00 88.12 81 ASP A C 1
ATOM 628 O O . ASP A 1 81 ? 9.132 0.539 -9.214 1.00 88.12 81 ASP A O 1
ATOM 632 N N . SER A 1 82 ? 11.074 0.690 -10.338 1.00 89.44 82 SER A N 1
ATOM 633 C CA . SER A 1 82 ? 10.745 1.946 -11.023 1.00 89.44 82 SER A CA 1
ATOM 634 C C . SER A 1 82 ? 9.525 1.851 -11.933 1.00 89.44 82 SER A C 1
ATOM 636 O O . SER A 1 82 ? 8.851 2.854 -12.152 1.00 89.44 82 SER A O 1
ATOM 638 N N . ARG A 1 83 ? 9.173 0.648 -12.402 1.00 89.19 83 ARG A N 1
ATOM 639 C CA . ARG A 1 83 ? 7.976 0.424 -13.229 1.00 89.19 83 ARG A CA 1
ATOM 640 C C . ARG A 1 83 ? 6.680 0.744 -12.484 1.00 89.19 83 ARG A C 1
ATOM 642 O O . ARG A 1 83 ? 5.688 1.080 -13.116 1.00 89.19 83 ARG A O 1
ATOM 649 N N . ASN A 1 84 ? 6.698 0.684 -11.152 1.00 91.56 84 ASN A N 1
ATOM 650 C CA . ASN A 1 84 ? 5.530 0.971 -10.320 1.00 91.56 84 ASN A CA 1
ATOM 651 C C . ASN A 1 84 ? 5.427 2.455 -9.929 1.00 91.56 84 ASN A C 1
ATOM 653 O O . ASN A 1 84 ? 4.420 2.859 -9.347 1.00 91.56 84 ASN A O 1
ATOM 657 N N . HIS A 1 85 ? 6.461 3.267 -10.185 1.00 93.12 85 HIS A N 1
ATOM 658 C CA . HIS A 1 85 ? 6.568 4.621 -9.627 1.00 93.12 85 HIS A CA 1
ATOM 659 C C . HIS A 1 85 ? 5.441 5.542 -10.075 1.00 93.12 85 HIS A C 1
ATOM 661 O O . HIS A 1 85 ? 4.878 6.229 -9.230 1.00 93.12 85 HIS A O 1
ATOM 667 N N . ASP A 1 86 ? 5.081 5.542 -11.360 1.00 93.62 86 ASP A N 1
ATOM 668 C CA . ASP A 1 86 ? 4.010 6.410 -11.862 1.00 93.62 86 ASP A CA 1
ATOM 669 C C . ASP A 1 86 ? 2.672 6.097 -11.188 1.00 93.62 86 ASP A C 1
ATOM 671 O O . ASP A 1 86 ? 2.012 6.999 -10.673 1.00 93.62 86 ASP A O 1
ATOM 675 N N . TYR A 1 87 ? 2.304 4.817 -11.097 1.00 94.88 87 TYR A N 1
ATOM 676 C CA . TYR A 1 87 ? 1.052 4.414 -10.459 1.00 94.88 87 TYR A CA 1
ATOM 677 C C . TYR A 1 87 ? 1.059 4.690 -8.946 1.00 94.88 87 TYR A C 1
ATOM 679 O O . TYR A 1 87 ? 0.091 5.212 -8.389 1.00 94.88 87 TYR A O 1
ATOM 687 N N . LEU A 1 88 ? 2.169 4.400 -8.258 1.00 95.06 88 LEU A N 1
ATOM 688 C CA . LEU A 1 88 ? 2.326 4.721 -6.836 1.00 95.06 88 LEU A CA 1
ATOM 689 C C . LEU A 1 88 ? 2.231 6.231 -6.582 1.00 95.06 88 LEU A C 1
ATOM 691 O O . LEU A 1 88 ? 1.582 6.633 -5.623 1.00 95.06 88 LEU A O 1
ATOM 695 N N . ARG A 1 89 ? 2.832 7.065 -7.438 1.00 94.81 89 ARG A N 1
ATOM 696 C CA . ARG A 1 89 ? 2.827 8.530 -7.307 1.00 94.81 89 ARG A CA 1
ATOM 697 C C . ARG A 1 89 ? 1.444 9.131 -7.553 1.00 94.81 89 ARG A C 1
ATOM 699 O O . ARG A 1 89 ? 1.042 10.032 -6.828 1.00 94.81 89 ARG A O 1
ATOM 706 N N . LEU A 1 90 ? 0.736 8.648 -8.574 1.00 93.75 90 LEU A N 1
ATOM 707 C CA . LEU A 1 90 ? -0.549 9.206 -9.012 1.00 93.75 90 LEU A CA 1
ATOM 708 C C . LEU A 1 90 ? -1.756 8.655 -8.233 1.00 93.75 90 LEU A C 1
ATOM 710 O O . LEU A 1 90 ? -2.843 9.226 -8.291 1.00 93.75 90 LEU A O 1
ATOM 714 N N . SER A 1 91 ? -1.586 7.551 -7.504 1.00 94.50 91 SER A N 1
ATOM 715 C CA . SER A 1 91 ? -2.623 6.983 -6.635 1.00 94.50 91 SER A CA 1
ATOM 716 C C . SER A 1 91 ? -2.658 7.655 -5.253 1.00 94.50 91 SER A C 1
ATOM 718 O O . SER A 1 91 ? -1.859 8.527 -4.927 1.00 94.50 91 SER A O 1
ATOM 720 N N . LYS A 1 92 ? -3.579 7.227 -4.376 1.00 96.94 92 LYS A N 1
ATOM 721 C CA . LYS A 1 92 ? -3.686 7.752 -2.998 1.00 96.94 92 LYS A CA 1
ATOM 722 C C . LYS A 1 92 ? -2.607 7.216 -2.044 1.00 96.94 92 LYS A C 1
ATOM 724 O O . LYS A 1 92 ? -2.696 7.460 -0.843 1.00 96.94 92 LYS A O 1
ATOM 729 N N . VAL A 1 93 ? -1.608 6.484 -2.543 1.00 96.75 93 VAL A N 1
ATOM 730 C CA . VAL A 1 93 ? -0.532 5.908 -1.724 1.00 96.75 93 VAL A CA 1
ATOM 731 C C . VAL A 1 93 ? 0.228 6.976 -0.929 1.00 96.75 93 VAL A C 1
ATOM 733 O O . VAL A 1 93 ? 0.357 6.786 0.284 1.00 96.75 93 VAL A O 1
ATOM 736 N N . PRO A 1 94 ? 0.662 8.114 -1.517 1.00 95.62 94 PRO A N 1
ATOM 737 C CA . PRO A 1 94 ? 1.369 9.132 -0.757 1.00 95.62 94 PRO A CA 1
ATOM 738 C C . PRO A 1 94 ? 0.516 9.690 0.387 1.00 95.62 94 PRO A C 1
ATOM 740 O O . PRO A 1 94 ? 0.943 9.731 1.538 1.00 95.62 94 PRO A O 1
ATOM 743 N N . LEU A 1 95 ? -0.739 10.032 0.095 1.00 95.75 95 LEU A N 1
ATOM 744 C CA . LEU A 1 95 ? -1.667 10.543 1.101 1.00 95.75 95 LEU A CA 1
ATOM 745 C C . LEU A 1 95 ? -1.891 9.536 2.239 1.00 95.75 95 LEU A C 1
ATOM 747 O O . LEU A 1 95 ? -1.825 9.907 3.409 1.00 95.75 95 LEU A O 1
ATOM 751 N N . LEU A 1 96 ? -2.128 8.264 1.908 1.00 97.81 96 LEU A N 1
ATOM 752 C CA . LEU A 1 96 ? -2.380 7.216 2.895 1.00 97.81 96 LEU A CA 1
ATOM 753 C C . LEU A 1 96 ? -1.167 6.970 3.799 1.00 97.81 96 LEU A C 1
ATOM 755 O O . LEU A 1 96 ? -1.324 6.854 5.013 1.00 97.81 96 LEU A O 1
ATOM 759 N N . MET A 1 97 ? 0.041 6.903 3.239 1.00 97.19 97 MET A N 1
ATOM 760 C CA . MET A 1 97 ? 1.242 6.686 4.046 1.00 97.19 97 MET A CA 1
ATOM 761 C C . MET A 1 97 ? 1.552 7.904 4.931 1.00 97.19 97 MET A C 1
ATOM 763 O O . MET A 1 97 ? 1.904 7.724 6.095 1.00 97.19 97 MET A O 1
ATOM 767 N N . GLY A 1 98 ? 1.337 9.129 4.436 1.00 95.88 98 GLY A N 1
ATOM 768 C CA . GLY A 1 98 ? 1.424 10.343 5.254 1.00 95.88 98 GLY A CA 1
ATOM 769 C C . GLY A 1 98 ? 0.422 10.346 6.416 1.00 95.88 98 GLY A C 1
ATOM 770 O O . GLY A 1 98 ? 0.787 10.644 7.552 1.00 95.88 98 GLY A O 1
ATOM 771 N N . GLN A 1 99 ? -0.825 9.930 6.168 1.00 97.12 99 GLN A N 1
ATOM 772 C CA . GLN A 1 99 ? -1.834 9.750 7.220 1.00 97.12 99 GLN A CA 1
ATOM 773 C C . GLN A 1 99 ? -1.434 8.673 8.235 1.00 97.12 99 GLN A C 1
ATOM 775 O O . GLN A 1 99 ? -1.632 8.859 9.434 1.00 97.12 99 GLN A O 1
ATOM 780 N N . ALA A 1 100 ? -0.864 7.556 7.776 1.00 97.12 100 ALA A N 1
ATOM 781 C CA . ALA A 1 100 ? -0.400 6.491 8.656 1.00 97.12 100 ALA A CA 1
ATOM 782 C C . ALA A 1 100 ? 0.729 6.980 9.580 1.00 97.12 100 ALA A C 1
ATOM 784 O O . ALA A 1 100 ? 0.682 6.710 10.779 1.00 97.12 100 ALA A O 1
ATOM 785 N N . VAL A 1 101 ? 1.693 7.748 9.058 1.00 96.19 101 VAL A N 1
ATOM 786 C CA . VAL A 1 101 ? 2.747 8.385 9.870 1.00 96.19 101 VAL A CA 1
ATOM 787 C C . VAL A 1 101 ? 2.146 9.333 10.907 1.00 96.19 101 VAL A C 1
ATOM 789 O O . VAL A 1 101 ? 2.503 9.250 12.077 1.00 96.19 101 VAL A O 1
ATOM 792 N N . ALA A 1 102 ? 1.197 10.185 10.511 1.00 95.44 102 ALA A N 1
ATOM 793 C CA . ALA A 1 102 ? 0.560 11.129 11.428 1.00 95.44 102 ALA A CA 1
ATOM 794 C C . ALA A 1 102 ? -0.214 10.428 12.562 1.00 95.44 102 ALA A C 1
ATOM 796 O O . ALA A 1 102 ? -0.160 10.861 13.711 1.00 95.44 102 ALA A O 1
ATOM 797 N N . LEU A 1 103 ? -0.914 9.329 12.257 1.00 96.62 103 LEU A N 1
ATOM 798 C CA . LEU A 1 103 ? -1.666 8.547 13.246 1.00 96.62 103 LEU A CA 1
ATOM 799 C C . LEU A 1 103 ? -0.766 7.731 14.185 1.00 96.62 103 LEU A C 1
ATOM 801 O O . LEU A 1 103 ? -1.150 7.485 15.328 1.00 96.62 103 LEU A O 1
ATOM 805 N N . HIS A 1 104 ? 0.409 7.305 13.715 1.00 94.19 104 HIS A N 1
ATOM 806 C CA . HIS A 1 104 ? 1.350 6.453 14.452 1.00 94.19 104 HIS A CA 1
ATOM 807 C C . HIS A 1 104 ? 2.702 7.153 14.652 1.00 94.19 104 HIS A C 1
ATOM 809 O O . HIS A 1 104 ? 3.751 6.547 14.440 1.00 94.19 104 HIS A O 1
ATOM 815 N N . SER A 1 105 ? 2.683 8.417 15.080 1.00 83.62 105 SER A N 1
ATOM 816 C CA . SER A 1 105 ? 3.84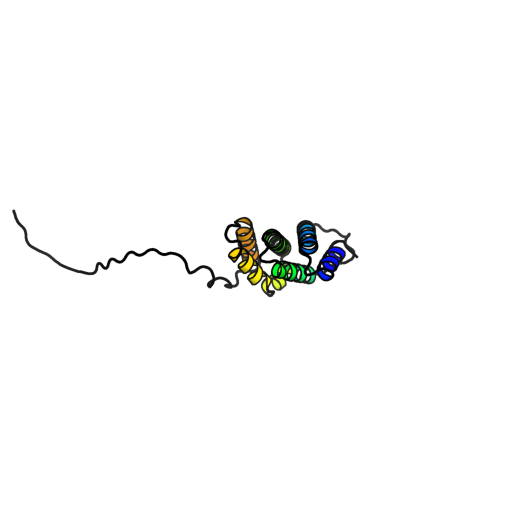4 9.328 15.133 1.00 83.62 105 SER A CA 1
ATOM 817 C C . SER A 1 105 ? 5.040 8.847 15.968 1.00 83.62 105 SER A C 1
ATOM 819 O O . SER A 1 105 ? 6.161 9.286 15.757 1.00 83.62 105 SER A O 1
ATOM 821 N N . ASN A 1 106 ? 4.857 7.884 16.874 1.00 88.38 106 ASN A N 1
ATOM 822 C CA . ASN A 1 106 ? 5.960 7.272 17.626 1.00 88.38 106 ASN A CA 1
ATOM 823 C C . ASN A 1 106 ? 6.628 6.091 16.886 1.00 88.38 106 ASN A C 1
ATOM 825 O O . ASN A 1 106 ? 7.403 5.335 17.480 1.00 88.38 106 ASN A O 1
ATOM 829 N N . ASN A 1 107 ? 6.320 5.886 15.601 1.00 90.12 107 ASN A N 1
ATOM 830 C CA . ASN A 1 107 ? 6.823 4.778 14.796 1.00 90.12 107 ASN A CA 1
ATOM 831 C C . ASN A 1 107 ? 7.902 5.223 13.797 1.00 90.12 107 ASN A C 1
ATOM 833 O O . ASN A 1 107 ? 7.637 5.424 12.612 1.00 90.12 107 ASN A O 1
ATOM 837 N N . ARG A 1 108 ? 9.156 5.272 14.262 1.00 91.62 108 ARG A N 1
ATOM 838 C CA . ARG A 1 108 ? 10.321 5.639 13.431 1.00 91.62 108 ARG A CA 1
ATOM 839 C C . ARG A 1 108 ? 10.487 4.772 12.178 1.00 91.62 108 ARG A C 1
ATOM 841 O O . ARG A 1 108 ? 11.019 5.232 11.172 1.00 91.62 108 ARG A O 1
ATOM 848 N N . VAL A 1 109 ? 10.051 3.510 12.227 1.00 90.69 109 VAL A N 1
ATOM 849 C CA . VAL A 1 109 ? 10.110 2.612 11.062 1.00 90.69 109 VAL A CA 1
ATOM 850 C C . VAL A 1 109 ? 9.159 3.104 9.977 1.00 90.69 109 VAL A C 1
ATOM 852 O O . VAL A 1 109 ? 9.545 3.180 8.813 1.00 90.69 109 VAL A O 1
ATOM 855 N N . LEU A 1 110 ? 7.942 3.491 10.359 1.00 92.56 110 LEU A N 1
ATOM 856 C CA . LEU A 1 110 ? 6.946 4.015 9.433 1.00 92.56 110 LEU A CA 1
ATOM 857 C C . LEU A 1 110 ? 7.384 5.357 8.829 1.00 92.56 110 LEU A C 1
ATOM 859 O O . LEU A 1 110 ? 7.251 5.550 7.623 1.00 92.56 110 LEU A O 1
ATOM 863 N N . GLU A 1 111 ? 7.990 6.237 9.631 1.00 93.88 111 GLU A N 1
ATOM 864 C CA . GLU A 1 111 ? 8.605 7.485 9.152 1.00 93.88 111 GLU A CA 1
ATOM 865 C C . GLU A 1 111 ? 9.729 7.225 8.138 1.00 93.88 111 GLU A C 1
ATOM 867 O O . GLU A 1 111 ? 9.783 7.852 7.080 1.00 93.88 111 GLU A O 1
ATOM 872 N N . SER A 1 112 ? 10.621 6.271 8.427 1.00 94.62 112 SER A N 1
ATOM 873 C CA . SER A 1 112 ? 11.719 5.893 7.529 1.00 94.62 112 SER A CA 1
ATOM 874 C C . SER A 1 112 ? 11.207 5.324 6.200 1.00 94.62 112 SER A C 1
ATOM 876 O O . SER A 1 112 ? 11.667 5.731 5.125 1.00 94.62 112 SER A O 1
ATOM 878 N N . ILE A 1 113 ? 10.212 4.433 6.263 1.00 94.56 113 ILE A N 1
ATOM 879 C CA . ILE A 1 113 ? 9.517 3.869 5.101 1.00 94.56 113 ILE A CA 1
ATOM 880 C C . ILE A 1 113 ? 8.884 4.980 4.261 1.00 94.56 113 ILE A C 1
ATOM 882 O O . ILE A 1 113 ? 9.062 5.014 3.040 1.00 94.56 113 ILE A O 1
ATOM 886 N N . TRP A 1 114 ? 8.178 5.905 4.906 1.00 95.12 114 TRP A N 1
ATOM 887 C CA . TRP A 1 114 ? 7.527 7.035 4.257 1.00 95.12 114 TRP A CA 1
ATOM 888 C C . TRP A 1 114 ? 8.521 7.946 3.533 1.00 95.12 114 TRP A C 1
ATOM 890 O O . TRP A 1 114 ? 8.373 8.202 2.334 1.00 95.12 114 TRP A O 1
ATOM 900 N N . ASN A 1 115 ? 9.575 8.376 4.227 1.00 94.19 115 ASN A N 1
ATOM 901 C CA . ASN A 1 115 ? 10.613 9.243 3.670 1.00 94.19 115 ASN A CA 1
ATOM 902 C C . ASN A 1 115 ? 11.324 8.584 2.482 1.00 94.19 115 ASN A C 1
ATOM 904 O O . ASN A 1 115 ? 11.550 9.218 1.450 1.00 94.19 115 ASN A O 1
ATOM 908 N N . SER A 1 116 ? 11.634 7.292 2.599 1.00 94.06 116 SER A N 1
ATOM 909 C CA . SER A 1 116 ? 12.283 6.537 1.526 1.00 94.06 116 SER A CA 1
ATOM 910 C C . SER A 1 116 ? 11.373 6.381 0.309 1.00 94.06 116 SER A C 1
ATOM 912 O O . SER A 1 116 ? 11.827 6.532 -0.823 1.00 94.06 116 SER A O 1
ATOM 914 N N . THR A 1 117 ? 10.089 6.088 0.530 1.00 94.44 117 THR A N 1
ATOM 915 C CA . THR A 1 117 ? 9.111 5.895 -0.549 1.00 94.44 117 THR A CA 1
ATOM 916 C C . THR A 1 117 ? 8.873 7.206 -1.292 1.00 94.44 117 THR A C 1
ATOM 918 O O . THR A 1 117 ? 9.036 7.262 -2.505 1.00 94.44 117 THR A O 1
ATOM 921 N N . THR A 1 118 ? 8.584 8.296 -0.581 1.00 92.50 118 THR A N 1
ATOM 922 C CA . THR A 1 118 ? 8.354 9.617 -1.198 1.00 92.50 118 THR A CA 1
ATOM 923 C C . THR A 1 118 ? 9.566 10.168 -1.932 1.00 92.50 118 THR A C 1
ATOM 925 O O . THR A 1 118 ? 9.410 10.790 -2.979 1.00 92.50 118 THR A O 1
ATOM 928 N N . THR A 1 119 ? 10.773 9.908 -1.426 1.00 92.75 119 THR A N 1
ATOM 929 C CA . THR A 1 119 ? 12.010 10.275 -2.126 1.00 92.75 119 THR A CA 1
ATOM 930 C C . THR A 1 119 ? 12.105 9.565 -3.477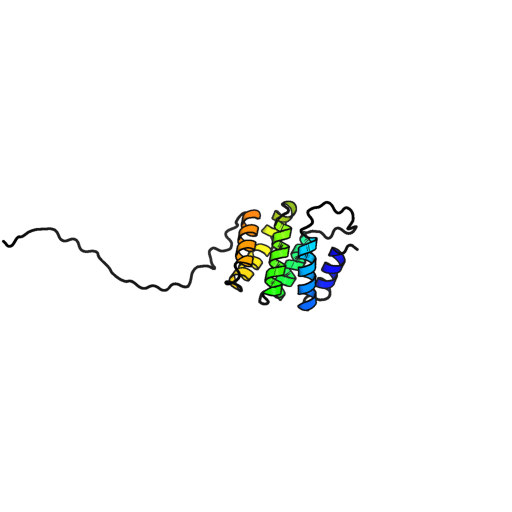 1.00 92.75 119 THR A C 1
ATOM 932 O O . THR A 1 119 ? 12.403 10.216 -4.475 1.00 92.75 119 THR A O 1
ATOM 935 N N . ARG A 1 120 ? 11.792 8.259 -3.545 1.00 92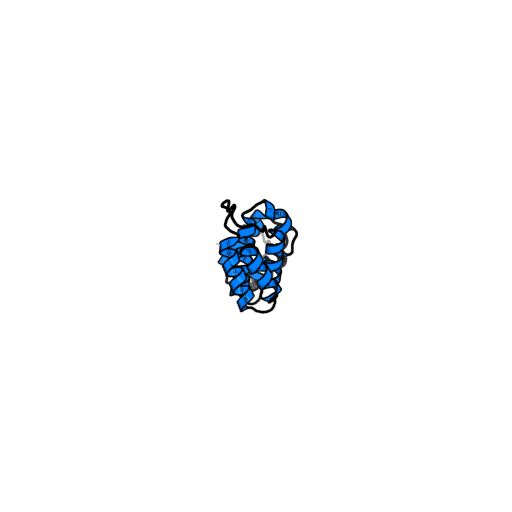.00 120 ARG A N 1
ATOM 936 C CA . ARG A 1 120 ? 11.792 7.501 -4.813 1.00 92.00 120 ARG A CA 1
ATOM 937 C C . ARG A 1 120 ? 10.733 7.984 -5.791 1.00 92.00 120 ARG A C 1
ATOM 939 O O . ARG A 1 120 ? 11.003 8.056 -6.981 1.00 92.00 120 ARG A O 1
ATOM 946 N N . LEU A 1 121 ? 9.540 8.303 -5.294 1.00 91.62 121 LEU A N 1
ATOM 947 C CA . LEU A 1 121 ? 8.428 8.725 -6.148 1.00 91.62 121 LEU A CA 1
ATOM 948 C C . LEU A 1 121 ? 8.600 10.151 -6.701 1.00 91.62 121 LEU A C 1
ATOM 950 O O . LEU A 1 121 ? 7.824 10.545 -7.572 1.00 91.62 121 LEU A O 1
ATOM 954 N N . GLY A 1 122 ? 9.627 10.880 -6.242 1.00 80.81 122 GLY A N 1
ATOM 955 C CA . GLY A 1 122 ? 9.842 12.297 -6.514 1.00 80.81 122 GLY A CA 1
ATOM 956 C C . GLY A 1 122 ? 8.888 13.119 -5.656 1.00 80.81 122 GLY A C 1
ATOM 957 O O . GLY A 1 122 ? 7.684 13.085 -5.885 1.00 80.81 122 GLY A O 1
ATOM 958 N N . ARG A 1 123 ? 9.413 13.817 -4.637 1.00 58.34 123 ARG A N 1
ATOM 959 C CA . ARG A 1 123 ? 8.627 14.617 -3.680 1.00 58.34 123 ARG A CA 1
ATOM 960 C C . ARG A 1 123 ? 7.639 15.543 -4.405 1.00 58.34 123 ARG A C 1
ATOM 962 O O . ARG A 1 123 ? 8.006 16.642 -4.799 1.00 58.34 123 ARG A O 1
ATOM 969 N N . THR A 1 124 ? 6.379 15.134 -4.495 1.00 51.59 124 THR A N 1
ATOM 970 C CA . THR A 1 124 ? 5.248 16.054 -4.575 1.00 51.59 124 THR A CA 1
ATOM 971 C C . THR A 1 124 ? 4.960 16.469 -3.135 1.00 51.59 124 THR A C 1
ATOM 973 O O . THR A 1 124 ? 4.516 15.636 -2.347 1.00 51.59 124 THR A O 1
ATOM 976 N N . ASP A 1 125 ? 5.428 17.653 -2.743 1.00 45.62 125 ASP A N 1
ATOM 977 C CA . ASP A 1 125 ? 4.801 18.692 -1.896 1.00 45.62 125 ASP A CA 1
ATOM 978 C C . ASP A 1 125 ? 3.444 18.462 -1.161 1.00 45.62 125 ASP A C 1
ATOM 980 O O . ASP A 1 125 ? 2.773 19.412 -0.775 1.00 45.62 125 ASP A O 1
ATOM 984 N N . VAL A 1 126 ? 3.047 17.233 -0.827 1.00 49.88 126 VAL A N 1
ATOM 985 C CA . VAL A 1 126 ? 1.725 16.890 -0.272 1.00 49.88 126 VAL A CA 1
ATOM 986 C C . VAL A 1 126 ? 1.642 17.063 1.257 1.00 49.88 126 VAL A C 1
ATOM 988 O O . VAL A 1 126 ? 0.565 16.927 1.825 1.00 49.88 126 VAL A O 1
ATOM 991 N N . LEU A 1 127 ? 2.725 17.410 1.968 1.00 46.78 127 LEU A N 1
ATOM 992 C CA . LEU A 1 127 ? 2.724 17.440 3.447 1.00 46.78 127 LEU A CA 1
ATOM 993 C C . LEU A 1 127 ? 3.154 18.754 4.121 1.00 46.78 127 LEU A C 1
ATOM 995 O O . LEU A 1 127 ? 3.373 18.760 5.331 1.00 46.78 127 LEU A O 1
ATOM 999 N N . ALA A 1 128 ? 3.193 19.889 3.420 1.00 42.69 128 ALA A N 1
ATOM 1000 C CA . ALA A 1 128 ? 3.472 21.175 4.081 1.00 42.69 128 ALA A CA 1
ATOM 1001 C C . ALA A 1 128 ? 2.377 21.625 5.086 1.00 42.69 128 ALA A C 1
ATOM 1003 O O . ALA A 1 128 ? 2.593 22.571 5.833 1.00 42.69 128 ALA A O 1
ATOM 1004 N N . GLY A 1 129 ? 1.219 20.952 5.147 1.00 39.88 129 GLY A N 1
ATOM 1005 C CA . GLY A 1 129 ? 0.089 21.349 6.002 1.00 39.88 129 GLY A CA 1
ATOM 1006 C C . GLY A 1 129 ? -0.090 20.589 7.324 1.00 39.88 129 GLY A C 1
ATOM 1007 O O . GLY A 1 129 ? -0.970 20.958 8.092 1.00 39.88 129 GLY A O 1
ATOM 1008 N N . ALA A 1 130 ? 0.684 19.533 7.608 1.00 41.88 130 ALA A N 1
ATOM 1009 C CA . ALA A 1 130 ? 0.415 18.651 8.759 1.00 41.88 130 ALA A CA 1
ATOM 1010 C C . ALA A 1 130 ? 1.431 18.753 9.915 1.00 41.88 130 ALA A C 1
ATOM 1012 O O . ALA A 1 130 ? 1.239 18.115 10.945 1.00 41.88 130 ALA A O 1
ATOM 1013 N N . ALA A 1 131 ? 2.497 19.549 9.766 1.00 40.69 131 ALA A N 1
ATOM 1014 C CA . ALA A 1 131 ? 3.598 19.643 10.735 1.00 40.69 131 ALA A CA 1
ATOM 1015 C C . ALA A 1 131 ? 3.766 21.039 11.364 1.00 40.69 131 ALA A C 1
ATOM 1017 O O . ALA A 1 131 ? 4.854 21.397 11.804 1.00 40.69 131 ALA A O 1
ATOM 1018 N N . GLY A 1 132 ? 2.705 21.840 11.419 1.00 44.06 132 GLY A N 1
ATOM 1019 C CA . GLY A 1 132 ? 2.706 23.088 12.173 1.00 44.06 132 GLY A CA 1
ATOM 1020 C C . GLY A 1 132 ? 1.468 23.136 13.038 1.00 44.06 132 GLY A C 1
ATOM 1021 O O . GLY A 1 132 ? 0.406 23.379 12.487 1.00 44.06 132 GLY A O 1
ATOM 1022 N N . HIS A 1 133 ? 1.604 22.815 14.327 1.00 42.72 133 HIS A N 1
ATOM 1023 C CA . HIS A 1 133 ? 0.867 23.358 15.482 1.00 42.72 133 HIS A CA 1
ATOM 1024 C C . HIS A 1 133 ? 1.185 22.506 16.721 1.00 42.72 133 HIS A C 1
ATOM 1026 O O . HIS A 1 133 ? 0.394 21.654 17.108 1.00 42.72 133 HIS A O 1
ATOM 1032 N N . SER A 1 134 ? 2.342 22.753 17.343 1.00 40.84 134 SER A N 1
ATOM 1033 C CA . SER A 1 134 ? 2.529 22.626 18.800 1.00 40.84 134 SER A CA 1
ATOM 1034 C C . SER A 1 134 ? 3.974 22.953 19.182 1.00 40.84 134 SER A C 1
ATOM 1036 O O . SER A 1 134 ? 4.839 22.093 19.063 1.00 40.84 134 SER A O 1
ATOM 1038 N N . SER A 1 135 ? 4.186 24.206 19.586 1.00 36.72 135 SER A N 1
ATOM 1039 C CA . SER A 1 135 ? 5.216 24.750 20.493 1.00 36.72 135 SER A CA 1
ATOM 1040 C C . SER A 1 135 ? 5.031 26.274 20.383 1.00 36.72 135 SER A C 1
ATOM 1042 O O . SER A 1 135 ? 5.320 26.846 19.345 1.00 36.72 135 SER A O 1
ATOM 1044 N N . GLY A 1 136 ? 4.391 26.996 21.301 1.00 40.75 136 GLY A N 1
ATOM 1045 C CA . GLY A 1 136 ? 4.421 26.793 22.738 1.00 40.75 136 GLY A CA 1
ATOM 1046 C C . GLY A 1 136 ? 5.801 27.150 23.268 1.00 40.75 136 GLY A C 1
ATOM 1047 O O . GLY A 1 136 ? 6.442 26.266 23.799 1.00 40.75 136 GLY A O 1
ATOM 1048 N N . ASP A 1 137 ? 6.247 28.391 23.055 1.00 37.62 137 ASP A N 1
ATOM 1049 C CA . ASP A 1 137 ? 7.221 29.071 23.911 1.00 37.62 137 ASP A CA 1
ATOM 1050 C C . ASP A 1 137 ? 7.027 30.582 23.771 1.00 37.62 137 ASP A C 1
ATOM 1052 O O . ASP A 1 137 ? 7.242 31.187 22.720 1.00 37.62 137 ASP A O 1
ATOM 1056 N N . GLY A 1 138 ? 6.530 31.180 24.850 1.00 37.81 138 GLY A N 1
ATOM 1057 C CA . GLY A 1 138 ? 6.498 32.618 25.009 1.00 37.81 138 GLY A CA 1
ATOM 1058 C C . GLY A 1 138 ? 7.866 33.110 25.445 1.00 37.81 138 GLY A C 1
ATOM 1059 O O . GLY A 1 138 ? 8.379 32.646 26.451 1.00 37.81 138 GLY A O 1
ATOM 1060 N N . LEU A 1 139 ? 8.394 34.107 24.745 1.00 41.03 139 LEU A N 1
ATOM 1061 C CA . LEU A 1 139 ? 9.263 35.127 25.317 1.00 41.03 139 LEU A CA 1
ATOM 1062 C C . LEU A 1 139 ? 8.982 36.426 24.564 1.00 41.03 139 LEU A C 1
ATOM 1064 O O . LEU A 1 139 ? 9.490 36.671 23.472 1.00 41.03 139 LEU A O 1
ATOM 1068 N N . GLY A 1 140 ? 8.132 37.259 25.159 1.00 35.22 140 GLY A N 1
ATOM 1069 C CA . GLY A 1 140 ? 8.171 38.680 24.875 1.00 35.22 140 GLY A CA 1
ATOM 1070 C C . GLY A 1 140 ? 9.448 39.245 25.482 1.00 35.22 140 GLY A C 1
ATOM 1071 O O . GLY A 1 140 ? 9.668 39.094 26.678 1.00 35.22 140 GLY A O 1
ATOM 1072 N N . ASN A 1 141 ? 10.272 39.905 24.678 1.00 37.06 141 ASN A N 1
ATOM 1073 C CA . ASN A 1 141 ? 10.899 41.136 25.131 1.00 37.06 141 ASN A CA 1
ATOM 1074 C C . ASN A 1 141 ? 11.287 41.993 23.927 1.00 37.06 141 ASN A C 1
ATOM 1076 O O . ASN A 1 141 ? 12.102 41.611 23.090 1.00 37.06 141 ASN A O 1
ATOM 1080 N N . VAL A 1 142 ? 10.654 43.155 23.860 1.00 41.31 142 VAL A N 1
ATOM 1081 C CA . VAL A 1 142 ? 10.968 44.254 22.958 1.00 41.31 142 VAL A CA 1
ATOM 1082 C C . VAL A 1 142 ? 12.238 44.930 23.459 1.00 41.31 142 VAL A C 1
ATOM 1084 O O . VAL A 1 142 ? 12.304 45.343 24.611 1.00 41.31 142 VAL A O 1
ATOM 1087 N N . ASN A 1 143 ? 13.249 45.070 22.606 1.00 35.00 143 ASN A N 1
ATOM 1088 C CA . ASN A 1 143 ? 14.360 45.971 22.887 1.00 35.00 143 ASN A CA 1
ATOM 1089 C C . ASN A 1 143 ? 14.649 46.802 21.637 1.00 35.00 143 ASN A C 1
ATOM 1091 O O . ASN A 1 143 ? 15.410 46.414 20.755 1.00 35.00 143 ASN A O 1
ATOM 1095 N N . GLY A 1 144 ? 13.950 47.931 21.554 1.00 35.34 144 GLY A N 1
ATOM 1096 C CA . GLY A 1 144 ? 14.216 49.022 20.631 1.00 35.34 144 GLY A CA 1
ATOM 1097 C C . GLY A 1 144 ? 14.291 50.303 21.450 1.00 35.34 144 GLY A C 1
ATOM 1098 O O . GLY A 1 144 ? 13.297 50.712 22.041 1.00 35.34 144 GLY A O 1
ATOM 1099 N N . GLY A 1 145 ? 15.473 50.906 21.519 1.00 34.47 145 GLY A N 1
ATOM 1100 C CA . GLY A 1 145 ? 15.693 52.146 22.255 1.00 34.47 145 GLY A CA 1
ATOM 1101 C C . GLY A 1 145 ? 17.136 52.610 22.131 1.00 34.47 145 GLY A C 1
ATOM 1102 O O . GLY A 1 145 ? 17.984 52.231 22.930 1.00 34.47 145 GLY A O 1
ATOM 1103 N N . MET A 1 146 ? 17.407 53.401 21.092 1.00 37.12 146 MET A N 1
ATOM 1104 C CA . MET A 1 146 ? 18.640 54.173 20.932 1.00 37.12 146 MET A CA 1
ATOM 1105 C C . MET A 1 146 ? 18.767 55.220 22.047 1.00 37.12 146 MET A C 1
ATOM 1107 O O . MET A 1 146 ? 17.798 55.910 22.354 1.00 37.12 146 MET A O 1
ATOM 1111 N N . GLY A 1 147 ? 19.979 55.396 22.570 1.00 36.88 147 GLY A N 1
ATOM 1112 C CA . GLY A 1 147 ? 20.360 56.514 23.432 1.00 36.88 147 GLY A CA 1
ATOM 1113 C C . GLY A 1 147 ? 21.877 56.687 23.427 1.00 36.88 147 GLY A C 1
ATOM 1114 O O . GLY A 1 147 ? 22.589 55.904 24.047 1.00 36.88 147 GLY A O 1
ATOM 1115 N N . LEU A 1 148 ? 22.347 57.680 22.671 1.00 40.88 148 LEU A N 1
ATOM 1116 C CA . LEU A 1 148 ? 23.707 58.232 22.690 1.00 40.88 148 LEU A CA 1
ATOM 1117 C C . LEU A 1 148 ? 23.890 59.010 24.015 1.00 40.88 148 LEU A C 1
ATOM 1119 O O . LEU A 1 148 ? 22.964 59.694 24.434 1.00 40.88 148 LEU A O 1
ATOM 1123 N N . ASP A 1 149 ? 24.962 58.755 24.772 1.00 40.25 149 ASP A N 1
ATOM 1124 C CA . ASP A 1 149 ? 26.161 59.614 24.899 1.00 40.25 149 ASP A CA 1
ATOM 1125 C C . ASP A 1 149 ? 26.143 60.590 26.109 1.00 40.25 149 ASP A C 1
ATOM 1127 O O . ASP A 1 149 ? 25.124 61.175 26.451 1.00 40.25 149 ASP A O 1
ATOM 1131 N N . THR A 1 150 ? 27.334 60.686 26.724 1.00 42.69 150 THR A N 1
ATOM 1132 C CA . THR A 1 150 ? 27.909 61.645 27.698 1.00 42.69 150 THR A CA 1
ATOM 1133 C C . THR A 1 150 ? 27.241 61.927 29.050 1.00 42.69 150 THR A C 1
ATOM 1135 O O . THR A 1 150 ? 26.291 62.688 29.186 1.00 42.69 150 THR A O 1
ATOM 1138 N N . SER A 1 151 ? 27.925 61.522 30.127 1.00 40.47 151 SER A N 1
ATOM 1139 C CA . SER A 1 151 ? 28.795 62.421 30.921 1.00 40.47 151 SER A CA 1
ATOM 1140 C C . SER A 1 151 ? 29.281 61.717 32.191 1.00 40.47 151 SER A C 1
ATOM 1142 O O . SER A 1 151 ? 28.532 60.992 32.842 1.00 40.47 151 SER A O 1
ATOM 1144 N N . GLY A 1 152 ? 30.565 61.902 32.501 1.00 35.47 152 GLY A N 1
ATOM 1145 C CA . GLY A 1 152 ? 31.281 61.209 33.565 1.00 35.47 152 GLY A CA 1
ATOM 1146 C C . GLY A 1 152 ? 30.959 61.662 34.990 1.00 35.47 152 GLY A C 1
ATOM 1147 O O . GLY A 1 152 ? 30.426 62.743 35.237 1.00 35.47 152 GLY A O 1
ATOM 1148 N N . LEU A 1 153 ? 31.373 60.813 35.927 1.00 39.97 153 LEU A N 1
ATOM 1149 C CA . LEU A 1 153 ? 31.637 61.165 37.313 1.00 39.97 153 LEU A CA 1
ATOM 1150 C C . LEU A 1 153 ? 32.900 60.410 37.749 1.00 39.97 153 LEU A C 1
ATOM 1152 O O . LEU A 1 153 ? 32.946 59.182 37.653 1.00 39.97 153 LEU A O 1
ATOM 1156 N N . ILE A 1 154 ? 33.846 61.209 38.255 1.00 46.59 154 ILE A N 1
ATOM 1157 C CA . ILE A 1 154 ? 35.228 60.945 38.699 1.00 46.59 154 ILE A CA 1
ATOM 1158 C C . ILE A 1 154 ? 36.276 61.002 37.583 1.00 46.59 154 ILE A C 1
ATOM 1160 O O . ILE A 1 154 ? 36.379 60.053 36.778 1.00 46.59 154 ILE A O 1
#

pLDDT: mean 79.61, std 23.7, range [34.47, 98.62]

Organism: NCBI:txid236787